Protein AF-A0A6A4ESG2-F1 (afdb_monomer_lite)

Secondary structure (DSSP, 8-state):
----TTSPEEEEEEE-SS-EEEEEEEE-TTS-EEEEE-

InterPro domains:
  IPR041577 Reverse transcriptase/retrotransposon-derived protein, RNase H-like domain [PF17919] (2-38)
  IPR043502 DNA/RNA polymerase superfamily [SSF56672] (2-38)

Structure (mmCIF, N/CA/C/O backbone):
data_AF-A0A6A4ESG2-F1
#
_entry.id   AF-A0A6A4ESG2-F1
#
loop_
_atom_site.group_PDB
_atom_site.id
_atom_site.type_symbol
_atom_site.label_atom_id
_atom_site.label_alt_id
_atom_site.label_comp_id
_atom_site.label_asym_id
_atom_site.label_entity_id
_atom_site.label_seq_id
_atom_site.pdbx_PDB_ins_code
_atom_site.Cartn_x
_atom_site.Cartn_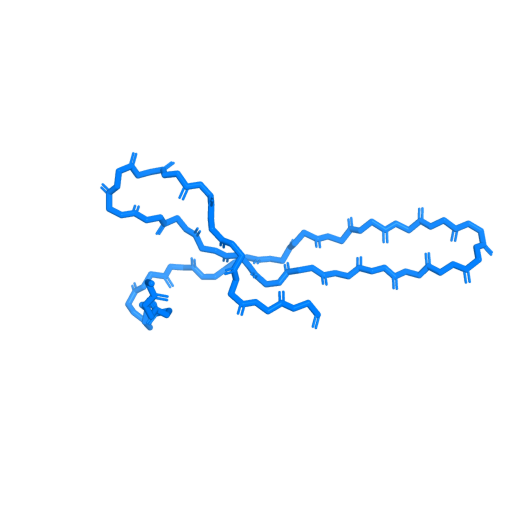y
_atom_site.Cartn_z
_atom_site.occupancy
_atom_site.B_iso_or_equiv
_atom_site.auth_seq_id
_atom_site.auth_comp_id
_atom_site.auth_asym_id
_atom_site.auth_atom_id
_atom_site.pdbx_PDB_model_num
ATOM 1 N N . MET A 1 1 ? -3.236 11.833 9.357 1.00 67.06 1 MET A N 1
ATOM 2 C CA . MET A 1 1 ? -4.061 10.630 9.567 1.00 67.06 1 MET A CA 1
ATOM 3 C C . MET A 1 1 ? -3.089 9.477 9.739 1.00 67.06 1 MET A C 1
ATOM 5 O O . MET A 1 1 ? -2.281 9.292 8.840 1.00 67.06 1 MET A O 1
ATOM 9 N N . PHE A 1 2 ? -3.061 8.805 10.889 1.00 82.75 2 PHE A N 1
ATOM 10 C CA . PHE A 1 2 ? -2.325 7.539 10.999 1.00 82.75 2 PHE A CA 1
ATOM 11 C C . PHE A 1 2 ? -3.148 6.437 10.308 1.00 82.75 2 PHE A C 1
ATOM 13 O O . PHE A 1 2 ? -4.376 6.567 10.293 1.00 82.75 2 PHE A O 1
ATOM 20 N N . PRO A 1 3 ? -2.517 5.408 9.711 1.00 89.75 3 PRO A N 1
ATOM 21 C CA . PRO A 1 3 ? -3.239 4.208 9.303 1.00 89.75 3 PRO A CA 1
ATOM 22 C C . PRO A 1 3 ? -3.974 3.605 10.502 1.00 89.75 3 PRO A C 1
ATOM 24 O O . PRO A 1 3 ? -3.493 3.669 11.634 1.00 89.75 3 PRO A O 1
ATOM 27 N N . ASP A 1 4 ? -5.155 3.066 10.237 1.00 93.06 4 ASP A N 1
ATOM 28 C CA . ASP A 1 4 ? -6.007 2.442 11.241 1.00 93.06 4 ASP A CA 1
ATOM 29 C C . ASP A 1 4 ? -5.974 0.927 11.040 1.00 93.06 4 ASP A C 1
ATOM 31 O O . ASP A 1 4 ? -6.569 0.407 10.097 1.00 93.06 4 ASP A O 1
ATOM 35 N N . ASP A 1 5 ? -5.279 0.211 11.920 1.00 92.00 5 ASP A N 1
ATOM 36 C CA . ASP A 1 5 ? -5.092 -1.240 11.809 1.00 92.00 5 ASP A CA 1
ATOM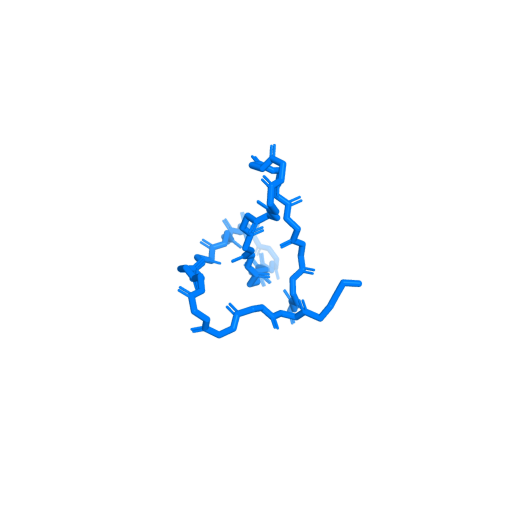 37 C C . ASP A 1 5 ? -6.401 -2.042 11.947 1.00 92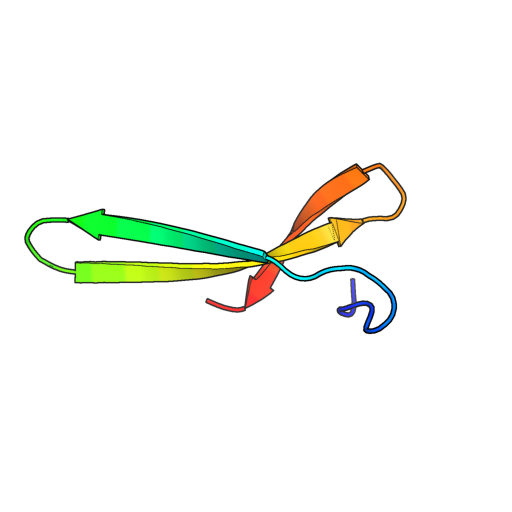.00 5 ASP A C 1
ATOM 39 O O . ASP A 1 5 ? -6.438 -3.228 11.616 1.00 92.00 5 ASP A O 1
ATOM 43 N N . LEU A 1 6 ? -7.489 -1.417 12.416 1.00 94.25 6 LEU A N 1
ATOM 44 C CA . LEU A 1 6 ? -8.812 -2.043 12.488 1.00 94.25 6 LEU A CA 1
ATOM 45 C C . LEU A 1 6 ? -9.591 -1.935 11.173 1.00 94.25 6 LEU A C 1
ATOM 47 O O . LEU A 1 6 ? -10.614 -2.608 11.009 1.00 94.25 6 LEU A O 1
ATOM 51 N N . LYS A 1 7 ? -9.137 -1.097 10.237 1.00 93.19 7 LYS A N 1
ATOM 52 C CA . LYS A 1 7 ? -9.795 -0.889 8.948 1.00 93.19 7 LYS A CA 1
ATOM 53 C C . LYS A 1 7 ? -9.154 -1.728 7.849 1.00 93.19 7 LYS A C 1
ATOM 55 O O . LYS A 1 7 ? -7.942 -1.947 7.843 1.00 93.19 7 LYS A O 1
ATOM 60 N N . PRO A 1 8 ? -9.952 -2.185 6.870 1.00 95.38 8 PRO A N 1
ATOM 61 C CA . PRO A 1 8 ? -9.415 -2.927 5.747 1.00 95.38 8 PRO A CA 1
ATOM 62 C C . PRO A 1 8 ? -8.460 -2.048 4.940 1.00 95.38 8 PRO A C 1
ATOM 64 O O . PRO A 1 8 ? -8.784 -0.919 4.567 1.00 95.38 8 PRO A O 1
ATOM 67 N N . PHE A 1 9 ? -7.295 -2.608 4.645 1.00 96.50 9 PHE A N 1
ATOM 68 C CA . PHE A 1 9 ? -6.389 -2.073 3.644 1.00 96.50 9 PHE A CA 1
ATOM 69 C C . PHE A 1 9 ? -6.736 -2.650 2.277 1.00 96.50 9 PHE A C 1
ATOM 71 O O . PHE A 1 9 ? -7.165 -3.801 2.158 1.00 96.50 9 PHE A O 1
ATOM 78 N N . TYR A 1 10 ? -6.487 -1.867 1.239 1.00 97.25 10 TYR A N 1
ATOM 79 C CA . TYR A 1 10 ? -6.492 -2.346 -0.134 1.00 97.25 10 TYR A CA 1
ATOM 80 C C . TYR A 1 10 ? -5.336 -1.716 -0.902 1.00 97.25 10 TYR A C 1
ATOM 82 O O . TYR A 1 10 ? -4.748 -0.723 -0.474 1.00 97.25 10 TYR A O 1
ATOM 90 N N . VAL A 1 11 ? -4.984 -2.329 -2.025 1.00 97.19 11 VAL A N 1
ATOM 91 C CA . VAL A 1 11 ? -3.907 -1.851 -2.887 1.00 97.19 11 VAL A CA 1
ATOM 92 C C . VAL A 1 11 ? -4.512 -1.427 -4.212 1.00 97.19 11 VAL A C 1
ATOM 94 O O . VAL A 1 11 ? -5.290 -2.171 -4.808 1.00 97.19 11 VAL A O 1
ATOM 97 N N . VAL A 1 12 ? -4.137 -0.240 -4.673 1.00 97.38 12 VAL A N 1
ATOM 98 C CA . VAL A 1 12 ? -4.406 0.212 -6.038 1.00 97.38 12 VAL A CA 1
ATOM 99 C C . VAL A 1 12 ? -3.091 0.149 -6.788 1.00 97.38 12 VAL A C 1
ATOM 101 O O . VAL A 1 12 ? -2.119 0.752 -6.347 1.00 97.38 12 VAL A O 1
ATOM 104 N N . CYS A 1 13 ? -3.054 -0.589 -7.892 1.00 97.44 13 CYS A N 1
ATOM 105 C CA . CYS A 1 13 ? -1.885 -0.653 -8.758 1.00 97.44 13 CYS A CA 1
ATOM 106 C C . CYS A 1 13 ? -2.213 -0.054 -10.121 1.00 97.44 13 CYS A C 1
ATOM 108 O O . CYS A 1 13 ? -3.293 -0.290 -10.661 1.00 97.44 13 CYS A O 1
ATOM 110 N N . ASP A 1 14 ? -1.252 0.675 -10.668 1.00 96.75 14 ASP A N 1
ATOM 111 C CA . ASP A 1 14 ? -1.239 1.129 -12.049 1.00 96.75 14 ASP A CA 1
ATOM 112 C C . ASP A 1 14 ? 0.047 0.645 -12.719 1.00 96.75 14 ASP A C 1
ATOM 114 O O . ASP A 1 14 ? 1.102 0.523 -12.087 1.00 96.75 14 ASP A O 1
ATOM 118 N N . ALA A 1 15 ? -0.046 0.329 -14.003 1.00 97.56 15 ALA A N 1
ATOM 119 C CA . ALA A 1 15 ? 1.082 -0.166 -14.767 1.00 97.56 15 ALA A CA 1
ATOM 120 C C . ALA A 1 15 ? 1.135 0.513 -16.131 1.00 97.56 15 ALA A C 1
ATOM 122 O O . ALA A 1 15 ? 0.135 0.646 -16.832 1.00 97.56 15 ALA A O 1
ATOM 123 N N . SER A 1 16 ? 2.347 0.890 -16.515 1.00 96.62 16 SER A N 1
ATOM 124 C CA . SER A 1 16 ? 2.701 1.385 -17.837 1.00 96.62 16 SER A CA 1
ATOM 125 C C . SER A 1 16 ? 3.774 0.490 -18.448 1.00 96.62 16 SER A C 1
ATOM 127 O O . SER A 1 16 ? 4.373 -0.339 -17.761 1.00 96.62 16 SER A O 1
ATOM 129 N N . ASP A 1 17 ? 4.095 0.729 -19.717 1.00 98.00 17 ASP A N 1
ATOM 130 C CA . ASP A 1 17 ? 5.173 0.025 -20.420 1.00 98.00 17 ASP A CA 1
ATOM 131 C C . ASP A 1 17 ? 6.561 0.210 -19.767 1.00 98.00 17 ASP A C 1
ATOM 133 O O . ASP A 1 17 ? 7.488 -0.540 -20.067 1.00 98.00 17 ASP A O 1
ATOM 137 N N . PHE A 1 18 ? 6.722 1.198 -18.876 1.00 96.00 18 PHE A N 1
ATOM 138 C CA . PHE A 1 18 ? 8.007 1.555 -18.263 1.00 96.00 18 PHE A CA 1
ATOM 139 C C . PHE A 1 18 ? 8.084 1.270 -16.761 1.00 96.00 18 PHE A C 1
ATOM 141 O O . PHE A 1 18 ? 9.181 1.092 -16.231 1.00 96.00 18 PHE A O 1
ATOM 148 N N . ALA A 1 19 ? 6.950 1.255 -16.061 1.00 96.44 19 ALA A N 1
ATOM 149 C CA . ALA A 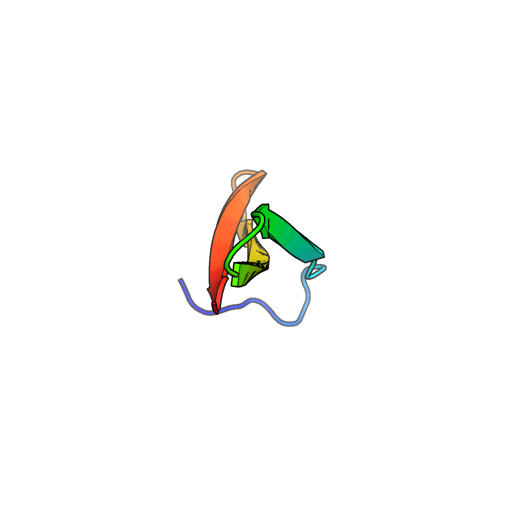1 19 ? 6.913 1.103 -14.612 1.00 96.44 19 ALA A CA 1
ATOM 150 C C . ALA A 1 19 ? 5.563 0.579 -14.127 1.00 96.44 19 ALA A 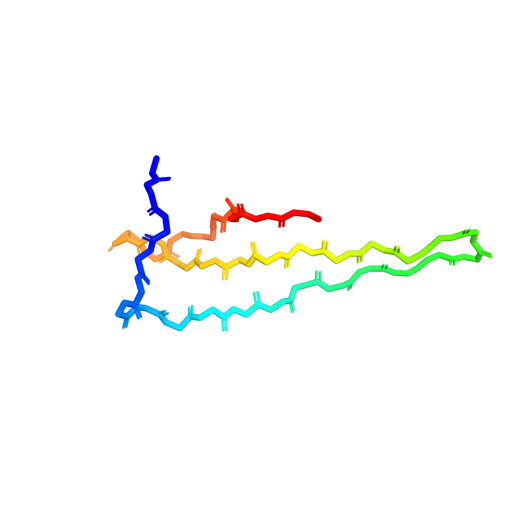C 1
ATOM 152 O O . ALA A 1 19 ? 4.518 0.875 -14.704 1.00 96.44 19 ALA A O 1
ATOM 153 N N . THR A 1 20 ? 5.602 -0.142 -13.010 1.00 96.50 20 THR A N 1
ATOM 154 C CA . THR A 1 20 ? 4.433 -0.442 -12.179 1.00 96.50 20 THR A CA 1
ATOM 155 C C . THR A 1 20 ? 4.548 0.355 -10.889 1.00 96.50 20 THR A C 1
ATOM 157 O O . THR A 1 20 ? 5.618 0.391 -10.282 1.00 96.50 20 THR A O 1
ATOM 160 N N . GLY A 1 21 ? 3.452 0.985 -10.483 1.00 97.56 21 GLY A N 1
ATOM 161 C CA . GLY A 1 21 ? 3.307 1.640 -9.192 1.00 97.56 21 GLY A CA 1
ATOM 162 C C . GLY A 1 21 ? 2.115 1.054 -8.454 1.00 97.56 21 GLY A C 1
ATOM 163 O O . GLY A 1 21 ? 1.108 0.711 -9.067 1.00 97.56 21 GLY A O 1
ATOM 164 N N . CYS A 1 22 ? 2.221 0.939 -7.137 1.00 97.69 22 CYS A N 1
ATOM 165 C CA . CYS A 1 22 ? 1.093 0.578 -6.293 1.00 97.69 22 CYS A CA 1
ATOM 166 C C . CYS A 1 22 ? 1.017 1.555 -5.123 1.00 97.69 22 CYS A C 1
ATOM 168 O O . CYS A 1 22 ? 2.031 2.087 -4.699 1.00 97.69 22 CYS A O 1
ATOM 170 N N . ALA A 1 23 ? -0.178 1.779 -4.597 1.00 97.38 23 ALA A N 1
ATOM 171 C CA . ALA A 1 23 ? -0.384 2.522 -3.368 1.00 97.38 23 ALA A CA 1
ATOM 172 C C . ALA A 1 23 ? -1.200 1.670 -2.399 1.00 97.38 23 ALA A C 1
ATOM 174 O O . ALA A 1 23 ? -2.218 1.080 -2.773 1.00 97.38 23 ALA A O 1
ATOM 175 N N . LEU A 1 24 ? -0.750 1.614 -1.147 1.00 97.00 24 LEU A N 1
ATOM 176 C CA . LEU A 1 24 ? -1.527 1.076 -0.042 1.00 97.00 24 LEU A CA 1
ATOM 177 C C . LEU A 1 24 ? -2.529 2.141 0.398 1.00 97.00 24 LEU A C 1
ATOM 179 O O . LEU A 1 24 ? -2.144 3.266 0.720 1.00 97.00 24 LEU A O 1
ATOM 183 N N . MET A 1 25 ? -3.802 1.778 0.431 1.00 96.69 25 MET A N 1
ATOM 184 C CA . MET A 1 25 ? -4.916 2.690 0.645 1.00 96.69 25 MET A CA 1
ATOM 185 C C . MET A 1 25 ? -5.815 2.205 1.785 1.00 96.69 25 MET A C 1
ATOM 187 O O . MET A 1 25 ? -5.930 1.004 2.048 1.00 96.69 25 MET A O 1
ATOM 191 N N . GLN A 1 26 ? -6.485 3.154 2.436 1.00 96.81 26 GLN A N 1
ATOM 192 C CA . GLN A 1 26 ? -7.557 2.914 3.403 1.00 96.81 26 GLN A CA 1
ATOM 193 C C . GLN A 1 26 ? -8.667 3.953 3.264 1.00 96.81 26 GLN A C 1
ATOM 195 O O . GLN A 1 26 ? -8.437 5.067 2.797 1.00 96.81 26 GLN A O 1
ATOM 200 N N . PHE A 1 27 ? -9.867 3.602 3.722 1.00 95.75 27 PHE A N 1
ATOM 201 C CA . PHE A 1 27 ? -10.946 4.567 3.913 1.00 95.75 27 PHE A CA 1
ATOM 202 C C . PHE A 1 27 ? -10.829 5.251 5.282 1.00 95.75 27 PHE A C 1
ATOM 204 O O . PHE A 1 27 ? -10.601 4.592 6.298 1.00 95.75 27 PHE A O 1
ATOM 211 N N . ASP A 1 28 ? -11.002 6.572 5.323 1.00 92.88 28 ASP A N 1
ATOM 212 C CA . ASP A 1 28 ? -11.159 7.310 6.577 1.00 92.88 28 ASP A CA 1
ATOM 213 C C . ASP A 1 28 ? -12.563 7.130 7.187 1.00 92.88 28 ASP A C 1
ATOM 215 O O . ASP A 1 28 ? -13.415 6.426 6.646 1.00 92.88 28 ASP A O 1
ATOM 219 N 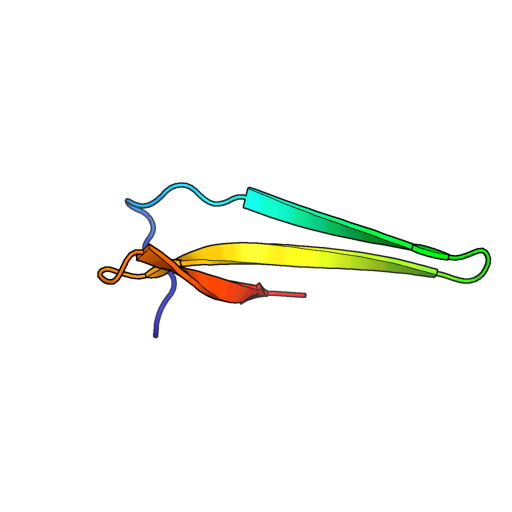N . ASP A 1 29 ? -12.803 7.733 8.357 1.00 93.06 29 ASP A N 1
ATOM 220 C CA . ASP A 1 29 ? -14.108 7.676 9.041 1.00 93.06 29 ASP A CA 1
ATOM 221 C C . ASP A 1 29 ? -15.248 8.318 8.236 1.00 93.06 29 ASP A C 1
ATOM 223 O O . ASP A 1 29 ? -16.418 8.022 8.465 1.00 93.06 29 ASP A O 1
ATOM 227 N N . GLU A 1 30 ? -14.916 9.181 7.275 1.00 95.19 30 GLU A N 1
ATOM 228 C CA . GLU A 1 30 ? -15.868 9.831 6.374 1.00 95.19 30 GLU A CA 1
ATOM 229 C C . GLU A 1 30 ? -16.087 9.010 5.091 1.00 95.19 30 GLU A C 1
ATOM 231 O O . GLU A 1 30 ? -16.798 9.453 4.187 1.00 95.19 30 GLU A O 1
ATOM 236 N N . GLY A 1 31 ? -15.482 7.819 4.994 1.00 93.38 31 GLY A N 1
ATOM 237 C CA . GLY A 1 31 ? -15.571 6.944 3.830 1.00 93.38 31 GLY A CA 1
ATOM 238 C C . GLY A 1 31 ? -14.774 7.444 2.626 1.00 93.38 31 GLY A C 1
ATOM 239 O O . GLY A 1 31 ? -15.086 7.075 1.495 1.00 93.38 31 GLY A O 1
ATOM 240 N N . ARG A 1 32 ? -13.759 8.292 2.831 1.00 94.88 32 ARG A N 1
ATOM 241 C CA . ARG A 1 32 ? -12.899 8.814 1.760 1.00 94.88 32 ARG A CA 1
ATOM 242 C C . ARG A 1 32 ? -11.603 8.032 1.668 1.00 94.88 32 ARG A C 1
ATOM 244 O O . ARG A 1 32 ? -11.020 7.649 2.678 1.00 94.88 32 ARG A O 1
ATOM 251 N N . GLU A 1 33 ? -11.118 7.855 0.449 1.00 95.00 33 GLU A N 1
ATOM 252 C CA . GLU A 1 33 ? -9.865 7.155 0.178 1.00 95.00 33 GLU A CA 1
ATOM 253 C C . GLU A 1 33 ? -8.651 7.979 0.627 1.00 95.00 33 GLU A C 1
ATOM 255 O O . GLU A 1 33 ? -8.535 9.172 0.325 1.00 95.00 33 GLU A O 1
ATOM 260 N N . ARG A 1 34 ? -7.728 7.337 1.346 1.00 95.38 34 ARG A N 1
ATOM 261 C CA . ARG A 1 34 ? -6.478 7.919 1.842 1.00 95.38 34 ARG A CA 1
ATOM 262 C C . ARG A 1 34 ? -5.305 7.004 1.524 1.00 95.38 34 ARG A C 1
ATOM 264 O O . ARG A 1 34 ? -5.354 5.806 1.790 1.00 95.38 34 ARG A O 1
ATOM 271 N N . VAL A 1 35 ? -4.234 7.605 1.010 1.00 95.31 35 VAL A N 1
ATOM 272 C CA . VAL A 1 35 ? -2.950 6.932 0.793 1.00 95.31 35 VAL A CA 1
ATOM 273 C C . VAL A 1 35 ? -2.263 6.712 2.137 1.00 95.31 35 VAL A C 1
ATOM 275 O O . VAL A 1 35 ? -2.107 7.649 2.921 1.00 95.31 35 VAL A O 1
ATOM 278 N N . VAL A 1 36 ? -1.830 5.479 2.374 1.00 95.00 36 VAL A N 1
ATOM 279 C CA . VAL A 1 36 ? -1.008 5.069 3.518 1.00 95.00 36 VAL A CA 1
ATOM 280 C C . VAL A 1 36 ? 0.462 4.973 3.112 1.00 95.00 36 VAL A C 1
ATOM 282 O O . VAL A 1 36 ? 1.334 5.436 3.844 1.00 95.00 36 VAL A O 1
ATOM 285 N N . SER A 1 37 ? 0.743 4.381 1.947 1.00 95.00 37 SER A N 1
ATOM 286 C CA . SER A 1 37 ? 2.099 4.171 1.424 1.00 95.00 37 SER A CA 1
ATOM 287 C C . SER A 1 37 ? 2.082 4.018 -0.103 1.00 95.00 37 SER A C 1
ATOM 289 O O . SER A 1 37 ? 1.020 3.762 -0.671 1.00 95.00 37 SER A O 1
ATOM 291 N N . TYR A 1 38 ? 3.240 4.187 -0.741 1.00 94.50 38 TYR A N 1
ATOM 292 C CA . TYR A 1 38 ? 3.494 4.045 -2.182 1.00 94.50 38 TYR A CA 1
ATOM 293 C C . TYR A 1 38 ? 4.629 3.041 -2.403 1.00 94.50 38 TYR A C 1
ATOM 295 O O . TYR A 1 38 ? 5.486 2.947 -1.493 1.00 94.50 38 TYR A O 1
#

pLDDT: mean 94.46, std 5.27, range [67.06, 98.0]

Sequence (38 aa):
MFPDDLKPFYVVCDASDFATGCALMQFDDEGRERVVSY

Foldseek 3Di:
DADDPVFDWDKDWDDDPVDIDIFIWTADPVRDIDTNGD

Radius of gyration: 11.55 Å; chains: 1; bounding box: 24×14×33 Å

Organism: NCBI:txid53985